Protein AF-A0A382HSU7-F1 (afdb_monomer_lite)

Sequence (117 aa):
MNKRNPFLDLLTFCLLFSLVPASSVAQDNPFLPPGAKAARPAPTVVKPATPAPPPKPVNPNLELRGIFRYRDVWHFSVHDKVKNKGYWVTEGDALSEAGIEVESFDDENEVLQLKGG

pLDDT: mean 76.21, std 10.66, range [49.38, 92.31]

Organism: NCBI:txid408172

Foldseek 3Di:
DDDDDVVVVVVVVVVVVVPDPPDDPPDDDPPDDPCNPPDPPDDDPDDPDDPDPDPDDDPPQKDFDDWDADPNWIWTWIAGNVVRDIDIDTQQDQPPVQQKHFPDADPVVRDTDIDGD

Structure (mmCIF, N/CA/C/O backbone):
data_AF-A0A382HSU7-F1
#
_entry.id   AF-A0A382HSU7-F1
#
loop_
_atom_site.group_PDB
_atom_site.id
_atom_site.type_symbol
_atom_site.label_atom_id
_atom_site.label_alt_id
_atom_site.label_comp_id
_atom_site.label_asym_id
_atom_site.label_entity_id
_atom_site.label_seq_id
_atom_site.pdbx_PDB_ins_code
_atom_site.Cartn_x
_atom_site.Cartn_y
_atom_site.Cartn_z
_atom_site.occupancy
_atom_site.B_iso_or_equiv
_atom_site.auth_seq_id
_atom_site.auth_comp_id
_atom_site.auth_asym_id
_atom_site.auth_atom_id
_atom_site.pdbx_PDB_model_num
ATOM 1 N N . MET A 1 1 ? 72.187 3.105 -79.687 1.00 49.38 1 MET A N 1
ATOM 2 C CA . MET A 1 1 ? 71.910 2.332 -78.453 1.00 49.38 1 MET A CA 1
ATOM 3 C C . MET A 1 1 ? 71.452 3.313 -77.380 1.00 49.38 1 MET A C 1
ATOM 5 O O . MET A 1 1 ? 72.280 4.061 -76.878 1.00 49.38 1 MET A O 1
ATOM 9 N N . ASN A 1 2 ? 70.148 3.385 -77.093 1.00 52.78 2 ASN A N 1
ATOM 10 C CA . ASN A 1 2 ? 69.609 4.311 -76.089 1.00 52.78 2 ASN A CA 1
ATOM 11 C C . ASN A 1 2 ? 69.779 3.721 -74.684 1.00 52.78 2 ASN A C 1
ATOM 13 O O . ASN A 1 2 ? 69.289 2.627 -74.410 1.00 52.78 2 ASN A O 1
ATOM 17 N N . LYS A 1 3 ? 70.484 4.440 -73.803 1.00 66.44 3 LYS A N 1
ATOM 18 C CA . LYS A 1 3 ? 70.643 4.074 -72.390 1.00 66.44 3 LYS A CA 1
ATOM 19 C C . LYS A 1 3 ? 69.349 4.436 -71.653 1.00 66.44 3 LYS A C 1
ATOM 21 O O . LYS A 1 3 ? 69.004 5.611 -71.577 1.00 66.44 3 LYS A O 1
ATOM 26 N N . ARG A 1 4 ? 68.608 3.435 -71.165 1.00 71.06 4 ARG A N 1
ATOM 27 C CA . ARG A 1 4 ? 67.435 3.649 -70.298 1.00 71.06 4 ARG A CA 1
ATOM 28 C C . ARG A 1 4 ? 67.898 4.197 -68.949 1.00 71.06 4 ARG A C 1
ATOM 30 O O . ARG A 1 4 ? 68.837 3.662 -68.364 1.00 71.06 4 ARG A O 1
ATOM 37 N N . ASN A 1 5 ? 67.234 5.250 -68.477 1.00 76.25 5 ASN A N 1
ATOM 38 C CA . ASN A 1 5 ? 67.531 5.898 -67.204 1.00 76.25 5 ASN A CA 1
ATOM 39 C C . ASN A 1 5 ? 66.693 5.244 -66.096 1.00 76.25 5 ASN A C 1
ATOM 41 O O . ASN A 1 5 ? 65.490 5.501 -66.024 1.00 76.25 5 ASN A O 1
ATOM 45 N N . PRO A 1 6 ? 67.299 4.440 -65.206 1.00 72.06 6 PRO A N 1
ATOM 46 C CA . PRO A 1 6 ? 66.557 3.652 -64.219 1.00 72.06 6 PRO A CA 1
ATOM 47 C C . PRO A 1 6 ? 65.820 4.530 -63.197 1.00 72.06 6 PRO A C 1
ATOM 49 O O . PRO A 1 6 ? 64.817 4.115 -62.627 1.00 72.06 6 PRO A O 1
ATOM 52 N N . PHE A 1 7 ? 66.283 5.768 -63.001 1.00 74.31 7 PHE A N 1
ATOM 53 C CA . PHE A 1 7 ? 65.645 6.740 -62.117 1.00 74.31 7 PHE A CA 1
ATOM 54 C C . PHE A 1 7 ? 64.296 7.232 -62.658 1.00 74.31 7 PHE A C 1
ATOM 56 O O . PHE A 1 7 ? 63.354 7.415 -61.893 1.00 74.31 7 PHE A O 1
ATOM 63 N N . LEU A 1 8 ? 64.185 7.403 -63.980 1.00 75.50 8 LEU A N 1
ATOM 64 C CA . LEU A 1 8 ? 62.933 7.806 -64.617 1.00 75.50 8 LEU A CA 1
ATOM 65 C C . LEU A 1 8 ? 61.928 6.645 -64.595 1.00 75.50 8 LEU A C 1
ATOM 67 O O . LEU A 1 8 ? 60.757 6.857 -64.293 1.00 75.50 8 LEU A O 1
ATOM 71 N N . ASP A 1 9 ? 62.402 5.414 -64.812 1.00 73.44 9 ASP A N 1
ATOM 72 C CA . ASP A 1 9 ? 61.580 4.200 -64.713 1.00 73.44 9 ASP A CA 1
ATOM 73 C C . ASP A 1 9 ? 61.031 4.009 -63.279 1.00 73.44 9 ASP A C 1
ATOM 75 O O . ASP A 1 9 ? 59.846 3.723 -63.106 1.00 73.44 9 ASP A O 1
ATOM 79 N N . LEU A 1 10 ? 61.846 4.261 -62.244 1.00 73.81 10 LEU A N 1
ATOM 80 C CA . LEU A 1 10 ? 61.420 4.195 -60.840 1.00 73.81 10 LEU A CA 1
ATOM 81 C C . LEU A 1 10 ? 60.402 5.290 -60.478 1.00 73.81 10 LEU A C 1
ATOM 83 O O . LEU A 1 10 ? 59.403 5.013 -59.816 1.00 73.81 10 LEU A O 1
ATOM 87 N N . LEU A 1 11 ? 60.625 6.525 -60.939 1.00 75.12 11 LEU A N 1
ATOM 88 C CA . LEU A 1 11 ? 59.708 7.641 -60.695 1.00 75.12 11 LEU A CA 1
ATOM 89 C C . LEU A 1 11 ? 58.327 7.372 -61.314 1.00 75.12 11 LEU A C 1
ATOM 91 O O . LEU A 1 11 ? 57.302 7.625 -60.685 1.00 75.12 11 LEU A O 1
ATOM 95 N N . THR A 1 12 ? 58.309 6.811 -62.525 1.00 71.44 12 THR A N 1
ATOM 96 C CA . THR A 1 12 ? 57.073 6.474 -63.247 1.00 71.44 12 THR A CA 1
ATOM 97 C C . THR A 1 12 ? 56.312 5.343 -62.549 1.00 71.44 12 THR A C 1
ATOM 99 O O . THR A 1 12 ? 55.089 5.397 -62.444 1.00 71.44 12 THR A O 1
ATOM 102 N N . PHE A 1 13 ? 57.025 4.354 -61.999 1.00 67.25 13 PHE A N 1
ATOM 103 C CA . PHE A 1 13 ? 56.422 3.276 -61.21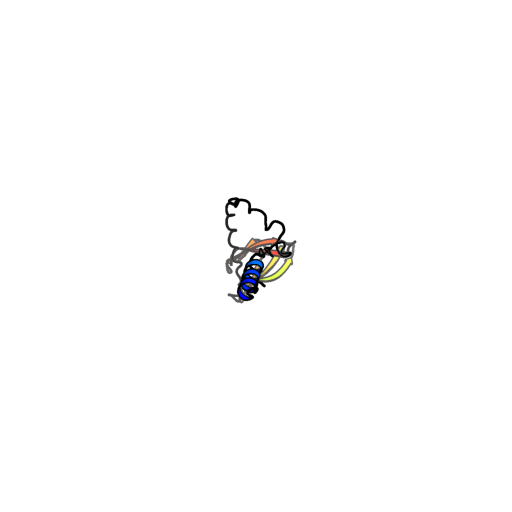3 1.00 67.25 13 PHE A CA 1
ATOM 104 C C . PHE A 1 13 ? 55.754 3.793 -59.927 1.00 67.25 13 PHE A C 1
ATOM 106 O O . PHE A 1 13 ? 54.622 3.417 -59.625 1.00 67.25 13 PHE A O 1
ATOM 113 N N . CYS A 1 14 ? 56.400 4.717 -59.208 1.00 68.38 14 CYS A N 1
ATOM 114 C CA . CYS A 1 14 ? 55.826 5.337 -58.010 1.00 68.38 14 CYS A CA 1
ATOM 115 C C . CYS A 1 14 ? 54.574 6.178 -58.314 1.00 68.38 14 CYS A C 1
ATOM 117 O O . CYS A 1 14 ? 53.624 6.170 -57.534 1.00 68.38 14 CYS A O 1
ATOM 119 N N . LEU A 1 15 ? 54.557 6.882 -59.450 1.00 66.62 15 LEU A N 1
ATOM 120 C CA . LEU A 1 15 ? 53.435 7.732 -59.862 1.00 66.62 15 L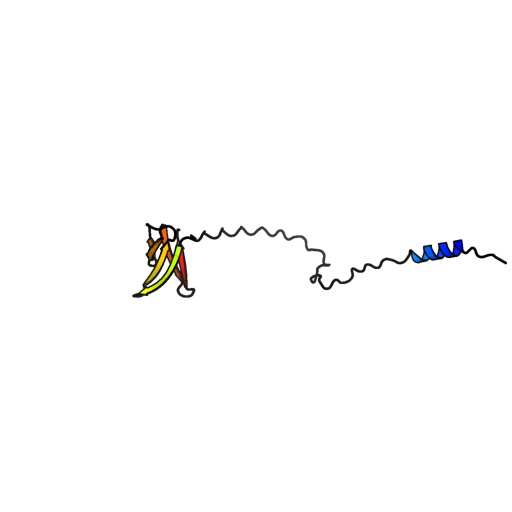EU A CA 1
ATOM 121 C C . LEU A 1 15 ? 52.207 6.924 -60.314 1.00 66.62 15 LEU A C 1
ATOM 123 O O . LEU A 1 15 ? 51.082 7.388 -60.170 1.00 66.62 15 LEU A O 1
ATOM 127 N N . LEU A 1 16 ? 52.408 5.706 -60.825 1.00 63.31 16 LEU A N 1
ATOM 128 C CA . LEU A 1 16 ? 51.317 4.798 -61.194 1.00 63.31 16 LEU A CA 1
ATOM 129 C C . LEU A 1 16 ? 50.704 4.086 -59.977 1.00 63.31 16 LEU A C 1
ATOM 131 O O . LEU A 1 16 ? 49.520 3.758 -59.997 1.00 63.31 16 LEU A O 1
ATOM 135 N N . PHE A 1 17 ? 51.475 3.869 -58.906 1.00 60.00 17 PHE A N 1
ATOM 136 C CA . PHE A 1 17 ? 50.998 3.161 -57.711 1.00 60.00 17 PHE A CA 1
ATOM 137 C C . PHE A 1 17 ? 50.191 4.048 -56.745 1.00 60.00 17 PHE A C 1
ATOM 139 O O . PHE A 1 17 ? 49.460 3.538 -55.899 1.00 60.00 17 PHE A O 1
ATOM 146 N N . SER A 1 18 ? 50.278 5.375 -56.873 1.00 61.03 18 SER A N 1
ATOM 147 C CA . SER A 1 18 ? 49.537 6.326 -56.030 1.00 61.03 18 SER A CA 1
ATOM 148 C C . SER A 1 18 ? 48.088 6.566 -56.475 1.00 61.03 18 SER A C 1
ATOM 150 O O . SER A 1 18 ? 47.344 7.247 -55.773 1.00 61.03 18 SER A O 1
ATOM 152 N N . LEU A 1 19 ? 47.665 5.990 -57.607 1.00 58.19 19 LEU A N 1
ATOM 153 C CA . LEU A 1 19 ? 46.326 6.166 -58.179 1.00 58.19 19 LEU A CA 1
ATOM 154 C C . LEU A 1 19 ? 45.350 5.025 -57.847 1.00 58.19 19 LEU A C 1
ATOM 156 O O . LEU A 1 19 ? 44.393 4.793 -58.584 1.00 58.19 19 LEU A O 1
ATOM 160 N N . VAL A 1 20 ? 45.566 4.298 -56.749 1.00 64.62 20 VAL A N 1
ATOM 161 C CA . VAL A 1 20 ? 44.577 3.328 -56.266 1.00 64.62 20 VAL A CA 1
ATOM 162 C C . VAL A 1 20 ? 43.503 4.093 -55.484 1.00 64.62 20 VAL A C 1
ATOM 164 O O . VAL A 1 20 ? 43.814 4.647 -54.427 1.00 64.62 20 VAL A O 1
ATOM 167 N N . PRO A 1 21 ? 42.243 4.156 -55.955 1.00 63.53 21 PRO A N 1
ATOM 168 C CA . PRO A 1 21 ? 41.179 4.755 -55.167 1.00 63.53 21 PRO A CA 1
ATOM 169 C C . PRO A 1 21 ? 40.998 3.931 -53.890 1.00 63.53 21 PRO A C 1
ATOM 171 O O . PRO A 1 21 ? 40.745 2.724 -53.945 1.00 63.53 21 PRO A O 1
ATOM 174 N N . ALA A 1 22 ? 41.128 4.586 -52.734 1.00 63.34 22 ALA A N 1
ATOM 175 C CA . ALA A 1 22 ? 40.773 4.020 -51.441 1.00 63.34 22 ALA A CA 1
ATOM 176 C C . ALA A 1 22 ? 39.266 3.731 -51.447 1.00 63.34 22 ALA A C 1
ATOM 178 O O . ALA A 1 22 ? 38.442 4.591 -51.140 1.00 63.34 22 ALA A O 1
ATOM 179 N N . SER A 1 23 ? 38.901 2.528 -51.882 1.00 61.94 23 SER A N 1
ATOM 180 C CA . SER A 1 23 ? 37.517 2.076 -51.880 1.00 61.94 23 SER A CA 1
ATOM 181 C C . SER A 1 23 ? 37.065 2.013 -50.426 1.00 61.94 23 SER A C 1
ATOM 183 O O . SER A 1 23 ? 37.658 1.314 -49.605 1.00 61.94 23 SER A O 1
ATOM 185 N N . SER A 1 24 ? 36.058 2.813 -50.090 1.00 62.88 24 SER A N 1
ATOM 186 C CA . SER A 1 24 ? 35.527 2.961 -48.741 1.00 62.88 24 SER A CA 1
ATOM 187 C C . SER A 1 24 ? 35.038 1.617 -48.198 1.00 62.88 24 SER A C 1
ATOM 189 O O . SER A 1 24 ? 33.967 1.139 -48.578 1.00 6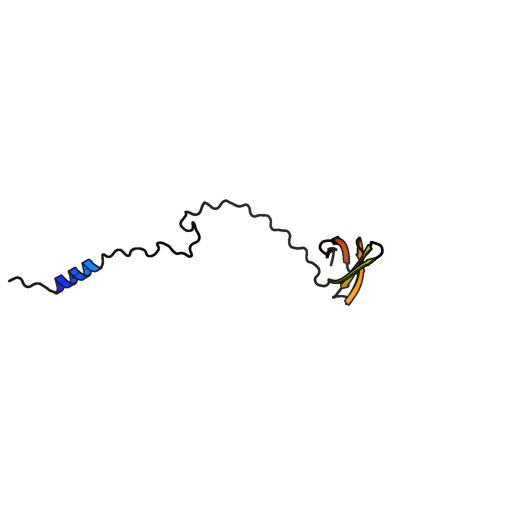2.88 24 SER A O 1
ATOM 191 N N . VAL A 1 25 ? 35.788 1.032 -47.261 1.00 60.03 25 VAL A N 1
ATOM 192 C CA . VAL A 1 25 ? 35.352 -0.097 -46.422 1.00 60.03 25 VAL A CA 1
ATOM 193 C C . VAL A 1 25 ? 34.358 0.425 -45.382 1.00 60.03 25 VAL A C 1
ATOM 195 O O . VAL A 1 25 ? 34.628 0.504 -44.191 1.00 60.03 25 VAL A O 1
ATOM 198 N N . ALA A 1 26 ? 33.200 0.866 -45.851 1.00 59.25 26 ALA A N 1
ATOM 199 C CA . ALA A 1 26 ? 32.082 1.271 -45.009 1.00 59.25 26 ALA A CA 1
ATOM 200 C C . ALA A 1 26 ? 30.784 0.624 -45.496 1.00 59.25 26 ALA A C 1
ATOM 202 O O . ALA A 1 26 ? 29.699 1.144 -45.233 1.00 59.25 26 ALA A O 1
ATOM 203 N N . GLN A 1 27 ? 30.884 -0.466 -46.272 1.00 62.41 27 GLN A N 1
ATOM 204 C CA . GLN A 1 27 ? 29.724 -0.903 -47.026 1.00 62.41 27 GLN A CA 1
ATOM 205 C C . GLN A 1 27 ? 28.653 -1.565 -46.181 1.00 62.41 27 GLN A C 1
ATOM 207 O O . GLN A 1 27 ? 27.548 -1.079 -46.320 1.00 62.41 27 GLN A O 1
ATOM 212 N N . ASP A 1 28 ? 28.886 -2.483 -45.241 1.00 65.81 28 ASP A N 1
ATOM 213 C CA . ASP A 1 28 ? 27.776 -3.009 -44.422 1.00 65.81 28 ASP A CA 1
ATOM 214 C C . ASP A 1 28 ? 28.247 -3.484 -43.044 1.00 65.81 28 ASP A C 1
ATOM 216 O O . ASP A 1 28 ? 28.781 -4.577 -42.883 1.00 65.81 28 ASP A O 1
ATOM 220 N N . ASN A 1 29 ? 28.064 -2.632 -42.031 1.00 72.44 29 ASN A N 1
ATOM 221 C CA . ASN A 1 29 ? 28.291 -3.001 -40.636 1.00 72.44 29 ASN A CA 1
ATOM 222 C C . ASN A 1 29 ? 27.071 -3.798 -40.120 1.00 72.44 29 ASN A C 1
ATOM 224 O O . ASN A 1 29 ? 25.986 -3.217 -40.035 1.00 72.44 29 ASN A O 1
ATOM 228 N N . PRO A 1 30 ? 27.229 -5.083 -39.741 1.00 77.38 30 PRO A N 1
ATOM 229 C CA . PRO A 1 30 ? 26.124 -5.949 -39.317 1.00 77.38 30 PRO A CA 1
ATOM 230 C C . PRO A 1 30 ? 25.536 -5.569 -37.950 1.00 77.38 30 PRO A C 1
ATOM 232 O O . PRO A 1 30 ? 24.487 -6.080 -37.572 1.00 77.38 30 PRO A O 1
ATOM 235 N N . PHE A 1 31 ? 26.193 -4.671 -37.210 1.00 78.88 31 PHE A N 1
ATOM 236 C CA . PHE A 1 31 ? 25.679 -4.104 -35.964 1.00 78.88 31 PHE A CA 1
ATOM 237 C C . PHE A 1 31 ? 24.851 -2.834 -36.182 1.00 78.88 31 PHE A C 1
ATOM 239 O O . PHE A 1 31 ? 24.300 -2.298 -35.220 1.00 78.88 31 PHE A O 1
ATOM 246 N N . LEU A 1 32 ? 24.768 -2.312 -37.413 1.00 72.25 32 LEU A N 1
ATOM 247 C CA . LEU A 1 32 ? 23.885 -1.184 -37.677 1.00 72.25 32 LEU A CA 1
ATOM 248 C C . LEU A 1 32 ? 22.430 -1.662 -37.640 1.00 72.25 32 LEU A C 1
ATOM 250 O O . LEU A 1 32 ? 22.083 -2.619 -38.335 1.00 72.25 32 LEU A O 1
ATOM 254 N N . PRO A 1 33 ? 21.559 -0.990 -36.871 1.00 75.56 33 PRO A N 1
ATOM 255 C CA . PRO A 1 33 ? 20.146 -1.313 -36.883 1.00 75.56 33 PRO A CA 1
ATOM 256 C C . PRO A 1 33 ? 19.559 -1.085 -38.289 1.00 75.56 33 PRO A C 1
ATOM 258 O O . PRO A 1 33 ? 20.018 -0.192 -39.019 1.00 75.56 33 PRO A O 1
ATOM 261 N N . PRO A 1 34 ? 18.528 -1.855 -38.682 1.00 76.12 34 PRO A N 1
ATOM 262 C CA . PRO A 1 34 ? 17.834 -1.655 -39.949 1.00 76.12 34 PRO A CA 1
ATOM 263 C C . PRO A 1 34 ? 17.403 -0.190 -40.107 1.00 76.12 34 PRO A C 1
ATOM 265 O O . PRO A 1 34 ? 16.809 0.391 -39.202 1.00 76.12 34 PRO A O 1
ATOM 268 N N . GLY A 1 35 ? 17.724 0.430 -41.245 1.00 71.25 35 GLY A N 1
ATOM 269 C CA . GLY A 1 35 ? 17.362 1.827 -41.519 1.00 71.25 35 GLY A CA 1
ATOM 270 C C . GLY A 1 35 ? 18.345 2.889 -41.009 1.00 71.25 35 GLY A C 1
ATOM 271 O O . GLY A 1 35 ? 18.094 4.069 -41.222 1.00 71.25 35 GLY A O 1
ATOM 272 N N . ALA A 1 36 ? 19.494 2.521 -40.426 1.00 70.81 36 ALA A N 1
ATOM 273 C CA . ALA A 1 36 ? 20.510 3.490 -39.982 1.00 70.81 36 ALA A CA 1
ATOM 274 C C . ALA A 1 36 ? 21.041 4.416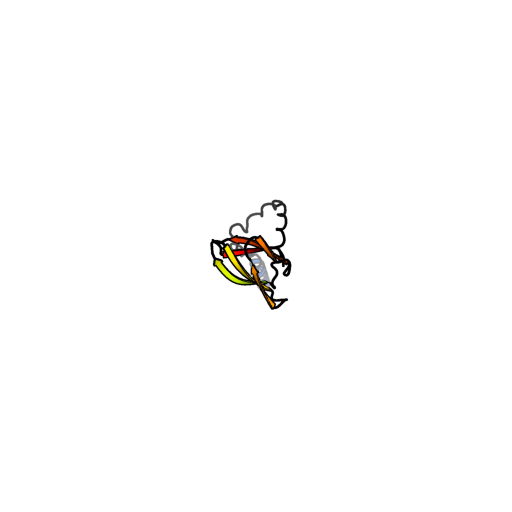 -41.100 1.00 70.81 36 ALA A C 1
ATOM 276 O O . ALA A 1 36 ? 21.480 5.529 -40.821 1.00 70.81 36 ALA A O 1
ATOM 277 N N . LYS A 1 37 ? 20.999 3.966 -42.363 1.00 69.56 37 LYS A N 1
ATOM 278 C CA . LYS A 1 37 ? 21.400 4.753 -43.544 1.00 69.56 37 LYS A CA 1
ATOM 279 C C . LYS A 1 37 ? 20.270 5.628 -44.111 1.00 69.56 37 LYS A C 1
ATOM 281 O O . LYS A 1 37 ? 20.512 6.392 -45.040 1.00 69.56 37 LYS A O 1
ATOM 286 N N . ALA A 1 38 ? 19.042 5.509 -43.603 1.00 73.88 38 ALA A N 1
ATOM 287 C CA . ALA A 1 38 ? 17.929 6.335 -44.054 1.00 73.88 38 ALA A CA 1
ATOM 288 C C . ALA A 1 38 ? 18.059 7.751 -43.478 1.00 73.88 38 ALA A C 1
ATOM 290 O O . ALA A 1 38 ? 18.427 7.931 -42.315 1.00 73.88 38 ALA A O 1
ATOM 291 N N . ALA A 1 39 ? 17.743 8.764 -44.290 1.00 67.25 39 ALA A N 1
ATOM 292 C CA . ALA A 1 39 ? 17.663 10.140 -43.820 1.00 67.25 39 ALA A CA 1
ATOM 293 C C . ALA A 1 39 ? 16.694 10.200 -42.633 1.00 67.25 39 ALA A C 1
ATOM 295 O O . ALA A 1 39 ? 15.536 9.789 -42.748 1.00 67.25 39 ALA A O 1
ATOM 296 N N . ARG A 1 40 ? 17.187 10.667 -41.480 1.00 68.19 40 ARG A N 1
ATOM 297 C CA . ARG A 1 40 ? 16.376 10.776 -40.267 1.00 68.19 40 ARG A CA 1
ATOM 298 C C . ARG A 1 40 ? 15.156 11.649 -40.596 1.00 68.19 40 ARG A C 1
ATOM 300 O O . ARG A 1 40 ? 15.360 12.786 -41.028 1.00 68.19 40 ARG A O 1
ATOM 307 N N . PRO A 1 41 ? 13.915 11.161 -40.413 1.00 69.00 41 PRO A N 1
ATOM 308 C CA . PRO A 1 41 ? 12.745 12.010 -40.574 1.00 69.00 41 PRO A CA 1
ATOM 309 C C . PRO A 1 41 ? 12.870 13.201 -39.622 1.00 69.00 41 PRO A C 1
ATOM 311 O O . PRO A 1 41 ? 13.389 13.059 -38.510 1.00 69.00 41 PRO A O 1
ATOM 314 N N . ALA A 1 42 ? 12.444 14.380 -40.082 1.00 70.25 42 ALA A N 1
ATOM 315 C CA . ALA A 1 42 ? 12.473 15.591 -39.271 1.00 70.25 42 ALA A CA 1
ATOM 316 C C . ALA A 1 42 ? 11.839 15.297 -37.899 1.00 70.25 42 ALA A C 1
ATOM 318 O O . ALA A 1 42 ? 10.812 14.610 -37.852 1.00 70.25 42 ALA A O 1
ATOM 319 N N . PRO A 1 43 ? 12.451 15.748 -36.787 1.00 68.94 43 PRO A N 1
ATOM 320 C CA . PRO A 1 43 ? 11.930 15.456 -35.465 1.00 68.94 43 PRO A CA 1
ATOM 321 C C . PRO A 1 43 ? 10.496 15.973 -35.398 1.00 68.94 43 PRO A C 1
ATOM 323 O O . PRO A 1 43 ? 10.245 17.175 -35.481 1.00 68.94 43 PRO A O 1
ATOM 326 N N . THR A 1 44 ? 9.548 15.045 -35.284 1.00 67.75 44 THR A N 1
ATOM 327 C CA . THR A 1 44 ? 8.182 15.401 -34.921 1.00 67.75 44 THR A CA 1
ATOM 328 C C . THR A 1 44 ? 8.288 16.054 -33.554 1.00 67.75 44 THR A C 1
ATOM 330 O O . THR A 1 44 ? 8.854 15.464 -32.634 1.00 67.75 44 THR A O 1
ATOM 333 N N . VAL A 1 45 ? 7.822 17.296 -33.440 1.00 67.31 45 VAL A N 1
ATOM 334 C CA . VAL A 1 45 ? 7.771 18.019 -32.170 1.00 67.31 45 VAL A CA 1
ATOM 335 C C . VAL A 1 45 ? 6.762 17.290 -31.288 1.00 67.31 45 VAL A C 1
ATOM 337 O O . VAL A 1 45 ? 5.566 17.569 -31.312 1.00 67.31 45 VAL A O 1
ATOM 340 N N . VAL A 1 46 ? 7.234 16.283 -30.556 1.00 68.25 46 VAL A N 1
ATOM 341 C CA . VAL A 1 46 ? 6.439 15.607 -29.538 1.00 68.25 46 VAL A CA 1
ATOM 342 C C . VAL A 1 46 ? 6.343 16.591 -28.384 1.00 68.25 46 VAL A C 1
ATOM 344 O O . VAL A 1 46 ? 7.347 16.910 -27.747 1.00 68.25 46 VAL A O 1
ATOM 347 N N . LYS A 1 47 ? 5.142 17.126 -28.148 1.00 73.50 47 LYS A N 1
ATOM 348 C CA . LYS A 1 47 ? 4.860 17.908 -26.944 1.00 73.50 47 LYS A CA 1
ATOM 349 C C . LYS A 1 47 ? 5.290 17.051 -25.744 1.00 73.50 47 LYS A C 1
ATOM 351 O O . LYS A 1 47 ? 4.802 15.923 -25.647 1.00 73.50 47 LYS A O 1
ATOM 356 N N . PRO A 1 48 ? 6.194 17.529 -24.869 1.00 71.12 48 PRO A N 1
ATOM 357 C CA . PRO A 1 48 ? 6.600 16.764 -23.701 1.00 71.12 48 PRO A CA 1
ATOM 358 C C . PRO A 1 48 ? 5.350 16.362 -22.924 1.00 71.12 48 PRO A C 1
ATOM 360 O O . PRO A 1 48 ? 4.519 17.219 -22.607 1.00 71.12 48 PRO A O 1
ATOM 363 N N . ALA A 1 49 ? 5.189 15.063 -22.674 1.00 71.31 49 ALA A N 1
ATOM 364 C CA . ALA A 1 49 ? 4.170 14.599 -21.751 1.00 71.31 49 ALA A CA 1
ATOM 365 C C . ALA A 1 49 ? 4.408 15.296 -20.409 1.00 71.31 49 ALA A C 1
ATOM 367 O O . ALA A 1 49 ? 5.553 15.446 -19.972 1.00 71.31 49 ALA A O 1
ATOM 368 N N . THR A 1 50 ? 3.333 15.773 -19.787 1.00 74.94 50 THR A N 1
ATOM 369 C CA . THR A 1 50 ? 3.391 16.369 -18.455 1.00 74.94 50 THR A CA 1
ATOM 370 C C . THR A 1 50 ? 4.097 15.378 -17.522 1.00 74.94 50 THR A C 1
ATOM 372 O O . THR A 1 50 ? 3.756 14.193 -17.569 1.00 74.94 50 THR A O 1
ATOM 375 N N . PRO A 1 51 ? 5.084 15.807 -16.712 1.00 78.88 51 PRO A N 1
ATOM 376 C CA . PRO A 1 51 ? 5.747 14.915 -15.769 1.00 78.88 51 PRO A CA 1
ATOM 377 C C . PRO A 1 51 ? 4.700 14.204 -14.911 1.00 78.88 51 PRO A C 1
ATOM 379 O O . PRO A 1 51 ? 3.784 14.855 -14.401 1.00 78.88 51 PRO A O 1
ATOM 382 N N . ALA A 1 52 ? 4.814 12.879 -14.783 1.00 77.31 52 ALA A N 1
ATOM 383 C CA . ALA A 1 52 ? 3.963 12.129 -13.870 1.00 77.31 52 ALA A CA 1
ATOM 384 C C . ALA A 1 52 ? 4.084 12.741 -12.460 1.00 77.31 52 ALA A C 1
ATOM 386 O O . ALA A 1 52 ? 5.187 13.155 -12.081 1.00 77.31 52 ALA A O 1
ATOM 387 N N . PRO A 1 53 ? 2.980 12.835 -11.695 1.00 77.38 53 PRO A N 1
ATOM 388 C CA . PRO A 1 53 ? 3.052 13.322 -10.329 1.00 77.38 53 PRO A CA 1
ATOM 389 C C . PRO A 1 53 ? 4.094 12.503 -9.556 1.00 77.38 53 PRO A C 1
ATOM 391 O O . PRO A 1 53 ? 4.169 11.285 -9.753 1.00 77.38 53 PRO A O 1
ATOM 394 N N . PRO A 1 54 ? 4.922 13.146 -8.713 1.00 71.31 54 PRO A N 1
ATOM 395 C CA . PRO A 1 54 ? 5.902 12.425 -7.918 1.00 71.31 54 PRO A CA 1
ATOM 396 C C . PRO A 1 54 ? 5.183 11.338 -7.104 1.00 71.31 54 PRO A C 1
ATOM 398 O O . PRO A 1 54 ? 4.100 11.611 -6.572 1.00 71.31 54 PRO A O 1
ATOM 401 N N . PRO A 1 55 ? 5.742 10.115 -7.017 1.00 68.56 55 PRO A N 1
ATOM 402 C CA . PRO A 1 55 ? 5.155 9.065 -6.200 1.00 68.56 55 PRO A CA 1
ATOM 403 C C . PRO A 1 55 ? 4.994 9.605 -4.782 1.00 68.56 55 PRO A C 1
ATOM 405 O O . PRO A 1 55 ? 5.931 10.175 -4.214 1.00 68.56 55 PRO A O 1
ATOM 408 N N . LYS A 1 56 ? 3.779 9.488 -4.242 1.00 60.69 56 LYS A N 1
ATOM 409 C CA . LYS A 1 56 ? 3.483 9.954 -2.890 1.00 60.69 56 LYS A CA 1
ATOM 410 C C . LYS A 1 56 ? 4.445 9.228 -1.944 1.00 60.69 56 LYS A C 1
ATOM 412 O O . LYS A 1 56 ? 4.525 8.002 -2.033 1.00 60.69 56 LYS A O 1
ATOM 417 N N . PRO A 1 57 ? 5.215 9.945 -1.108 1.00 57.16 57 PRO A N 1
ATOM 418 C CA . PRO A 1 57 ? 6.162 9.302 -0.215 1.00 57.16 57 PRO A CA 1
ATOM 419 C C . PRO A 1 57 ? 5.388 8.360 0.706 1.00 57.16 57 PRO A C 1
ATOM 421 O O . PRO A 1 57 ? 4.592 8.798 1.531 1.00 57.16 57 PRO A O 1
ATOM 424 N N . VAL A 1 58 ? 5.585 7.059 0.513 1.00 64.81 58 VAL A N 1
ATOM 425 C CA . VAL A 1 58 ? 5.152 6.034 1.461 1.00 64.81 58 VAL A CA 1
ATOM 426 C C . VAL A 1 58 ? 6.029 6.227 2.688 1.00 64.81 58 VAL A C 1
ATOM 428 O O . VAL A 1 58 ? 7.253 6.198 2.550 1.00 64.81 58 VAL A O 1
ATOM 431 N N . ASN A 1 59 ? 5.445 6.480 3.862 1.00 67.25 59 ASN A N 1
ATOM 432 C CA . ASN A 1 59 ? 6.236 6.659 5.075 1.00 67.25 59 ASN A CA 1
ATOM 433 C C . ASN A 1 59 ? 7.074 5.390 5.328 1.00 67.25 59 ASN A C 1
ATOM 435 O O . ASN A 1 59 ? 6.505 4.345 5.647 1.00 67.25 59 ASN A O 1
ATOM 439 N N . PRO A 1 60 ? 8.418 5.455 5.224 1.00 68.31 60 PRO A N 1
ATOM 440 C CA . PRO A 1 60 ? 9.276 4.276 5.351 1.00 68.31 60 PRO A CA 1
ATOM 441 C C . PRO A 1 60 ? 9.331 3.723 6.784 1.00 68.31 60 PRO A C 1
ATOM 443 O O . PRO A 1 60 ? 9.924 2.671 7.025 1.00 68.31 60 PRO A O 1
ATOM 446 N N . ASN A 1 61 ? 8.759 4.441 7.751 1.00 81.44 61 ASN A N 1
ATOM 447 C CA . ASN A 1 61 ? 8.781 4.074 9.160 1.00 81.44 61 ASN A CA 1
ATOM 448 C C . ASN A 1 61 ? 7.600 3.196 9.581 1.00 81.44 61 ASN A C 1
ATOM 450 O O . ASN A 1 61 ? 7.592 2.719 10.715 1.00 81.44 61 ASN A O 1
ATOM 454 N N . LEU A 1 62 ? 6.618 2.987 8.705 1.00 84.81 62 LEU A N 1
ATOM 455 C CA . LEU A 1 62 ? 5.469 2.136 8.982 1.00 84.81 62 LEU A CA 1
ATOM 456 C C . LEU A 1 62 ? 5.685 0.753 8.381 1.00 84.81 62 LEU A C 1
ATOM 458 O O . LEU A 1 62 ? 6.010 0.615 7.205 1.00 84.81 62 LEU A O 1
ATOM 462 N N . GLU A 1 63 ? 5.492 -0.278 9.197 1.00 88.06 63 GLU A N 1
ATOM 463 C CA . GLU A 1 63 ? 5.563 -1.671 8.766 1.00 88.06 63 GLU A CA 1
ATOM 464 C C . GLU A 1 63 ? 4.214 -2.346 8.948 1.00 88.06 63 GLU A C 1
ATOM 466 O O . GLU A 1 63 ? 3.667 -2.365 10.051 1.00 88.06 63 GLU A O 1
ATOM 471 N N . LEU A 1 64 ? 3.716 -2.977 7.889 1.00 88.44 64 LEU A N 1
ATOM 472 C CA . LEU A 1 64 ? 2.631 -3.938 8.010 1.00 88.44 64 LEU A CA 1
ATOM 473 C C . LEU A 1 64 ? 3.206 -5.258 8.537 1.00 88.44 64 LEU A C 1
ATOM 475 O O . LEU A 1 64 ? 4.072 -5.859 7.904 1.00 88.44 64 LEU A O 1
ATOM 479 N N . ARG A 1 65 ? 2.752 -5.697 9.714 1.00 91.50 65 ARG A N 1
ATOM 480 C CA . ARG A 1 65 ? 3.245 -6.913 10.389 1.00 91.50 65 ARG A CA 1
ATOM 481 C C . ARG A 1 65 ? 2.272 -8.077 10.368 1.00 91.50 65 ARG A C 1
ATOM 483 O O . ARG A 1 65 ? 2.663 -9.201 10.670 1.00 91.50 65 ARG A O 1
ATOM 490 N N . GLY A 1 66 ? 1.013 -7.822 10.047 1.00 91.19 66 GLY A N 1
ATOM 491 C CA . GLY A 1 66 ? 0.002 -8.862 10.020 1.00 91.19 66 GLY A CA 1
ATOM 492 C C . GLY A 1 66 ? -1.324 -8.350 9.500 1.00 91.19 66 GLY A C 1
ATOM 493 O O . GLY A 1 66 ? -1.631 -7.162 9.599 1.00 91.19 66 GLY A O 1
ATOM 494 N N . ILE A 1 67 ? -2.099 -9.283 8.967 1.00 92.31 67 ILE A N 1
ATOM 495 C CA . ILE A 1 67 ? -3.440 -9.068 8.444 1.00 92.31 67 ILE A CA 1
ATOM 496 C C . ILE A 1 67 ? -4.295 -10.201 9.000 1.00 92.31 67 ILE A C 1
ATOM 498 O O . ILE A 1 67 ? -3.869 -11.358 8.989 1.00 92.31 67 ILE A O 1
ATOM 502 N N . PHE A 1 68 ? -5.481 -9.891 9.513 1.00 90.94 68 PHE A N 1
ATOM 503 C CA . PHE A 1 68 ? -6.453 -10.916 9.871 1.00 90.94 68 PHE A CA 1
ATOM 504 C C . PHE A 1 68 ? -7.874 -10.461 9.557 1.00 90.94 68 PHE A C 1
ATOM 506 O O . PHE A 1 68 ? -8.206 -9.282 9.651 1.00 90.94 68 PHE A O 1
ATOM 513 N N . ARG A 1 69 ? -8.734 -11.421 9.219 1.00 91.56 69 ARG A N 1
ATOM 514 C CA . ARG A 1 69 ? -10.164 -11.196 9.009 1.00 91.56 69 ARG A CA 1
ATOM 515 C C . ARG A 1 69 ? -10.951 -11.811 10.154 1.00 91.56 69 ARG A C 1
ATOM 517 O O . ARG A 1 69 ? -10.771 -12.985 10.475 1.00 91.56 69 ARG A O 1
ATOM 524 N N . TYR A 1 70 ? -11.843 -11.036 10.759 1.00 90.38 70 TYR A N 1
ATOM 525 C CA . TYR A 1 70 ? -12.735 -11.513 11.812 1.00 90.38 70 TYR A CA 1
ATOM 526 C C . TYR A 1 70 ? -14.119 -10.900 11.648 1.00 90.38 70 TYR A C 1
ATOM 528 O O . TYR A 1 70 ? -14.244 -9.683 11.565 1.00 90.38 70 TYR A O 1
ATOM 536 N N . ARG A 1 71 ? -15.158 -11.749 11.614 1.00 92.25 71 ARG A N 1
ATOM 537 C CA . ARG A 1 71 ? -16.561 -11.334 11.407 1.00 92.25 71 ARG A CA 1
ATOM 538 C C . ARG A 1 71 ? -16.735 -10.400 10.201 1.00 92.25 71 ARG A C 1
ATOM 540 O O . ARG A 1 71 ? -17.382 -9.368 10.314 1.00 92.25 71 ARG A O 1
ATOM 547 N N . ASP A 1 72 ? -16.104 -10.756 9.084 1.00 89.50 72 ASP A N 1
ATOM 548 C CA . ASP A 1 72 ? -16.115 -9.972 7.839 1.00 89.50 72 ASP A CA 1
ATOM 549 C C . ASP A 1 72 ? -15.486 -8.576 7.918 1.00 89.50 72 ASP A C 1
ATOM 551 O O . ASP A 1 72 ? -15.661 -7.773 7.010 1.00 89.50 72 ASP A O 1
ATOM 555 N N . VAL A 1 73 ? -14.691 -8.309 8.956 1.00 90.25 73 VAL A N 1
ATOM 556 C CA . VAL A 1 73 ? -13.908 -7.078 9.083 1.00 90.25 73 VAL A CA 1
ATOM 557 C C . VAL A 1 73 ? -12.421 -7.402 8.990 1.00 90.25 73 VAL A C 1
ATOM 559 O O . VAL A 1 73 ? -11.912 -8.280 9.703 1.00 90.25 73 VAL A O 1
ATOM 562 N N . TRP A 1 74 ? -11.722 -6.683 8.116 1.00 91.06 74 TRP A N 1
ATOM 563 C CA . TRP A 1 74 ? -10.271 -6.728 8.014 1.00 91.06 74 TRP A CA 1
ATOM 564 C C . TRP A 1 74 ? -9.612 -5.910 9.115 1.00 91.06 74 TRP A C 1
ATOM 566 O O . TRP A 1 74 ? -10.024 -4.795 9.430 1.00 91.06 74 TRP A O 1
ATOM 576 N N . HIS A 1 75 ? -8.573 -6.493 9.694 1.00 91.25 75 HIS A N 1
ATOM 577 C CA . HIS A 1 75 ? -7.769 -5.894 10.739 1.00 91.25 75 HIS A CA 1
ATOM 578 C C . HIS A 1 75 ? -6.300 -5.982 10.340 1.00 91.25 75 HIS A C 1
ATOM 580 O O . HIS A 1 75 ? -5.804 -7.042 9.946 1.00 91.25 75 HIS A O 1
ATOM 586 N N . PHE A 1 76 ? -5.590 -4.876 10.503 1.00 91.31 76 PHE A N 1
ATOM 587 C CA . PHE A 1 76 ? -4.202 -4.734 10.094 1.00 91.31 76 PHE A CA 1
ATOM 588 C C . PHE A 1 76 ? -3.340 -4.391 11.303 1.00 91.31 76 PHE A C 1
ATOM 590 O O . PHE A 1 76 ? -3.677 -3.514 12.101 1.00 91.31 76 PHE A O 1
ATOM 597 N N . SER A 1 77 ? -2.217 -5.093 11.437 1.00 91.75 77 SER A N 1
ATOM 598 C CA . SER A 1 77 ? -1.192 -4.791 12.431 1.00 91.75 77 SER A CA 1
ATOM 599 C C . SER A 1 77 ? -0.169 -3.853 11.809 1.00 91.75 77 SER A C 1
ATOM 601 O O . SER A 1 77 ? 0.665 -4.284 11.011 1.00 91.75 77 SER A O 1
ATOM 603 N N . VAL A 1 78 ? -0.232 -2.575 12.168 1.00 90.00 78 VAL A N 1
ATOM 604 C CA . VAL A 1 78 ? 0.697 -1.550 11.684 1.00 90.00 78 VAL A CA 1
ATOM 605 C C . VAL A 1 78 ? 1.660 -1.187 12.805 1.00 90.00 78 VAL A C 1
ATOM 607 O O . VAL A 1 78 ? 1.243 -0.843 13.910 1.00 90.00 78 VAL A O 1
ATOM 610 N N . HIS A 1 79 ? 2.959 -1.268 12.536 1.00 90.00 79 HIS A N 1
ATOM 611 C CA . HIS A 1 79 ? 4.009 -0.932 13.492 1.00 90.00 79 HIS A CA 1
ATOM 612 C C . HIS A 1 79 ? 4.717 0.351 13.085 1.00 90.00 79 HIS A C 1
ATOM 614 O O . HIS A 1 79 ? 5.289 0.437 12.001 1.00 90.00 79 HIS A O 1
ATOM 620 N N . ASP A 1 80 ? 4.711 1.327 13.984 1.00 89.19 80 ASP A N 1
ATOM 621 C CA . ASP A 1 80 ? 5.492 2.550 13.856 1.00 89.19 80 ASP A CA 1
ATOM 622 C C . ASP A 1 80 ? 6.898 2.303 14.416 1.00 89.19 80 ASP A C 1
ATOM 624 O O . ASP A 1 80 ? 7.084 2.099 15.621 1.00 89.19 80 ASP A O 1
ATOM 628 N N . LYS A 1 81 ? 7.905 2.321 13.537 1.00 87.94 81 LYS A N 1
ATOM 629 C CA . LYS A 1 81 ? 9.319 2.144 13.894 1.00 87.94 81 LYS A CA 1
ATOM 630 C C . LYS A 1 81 ? 9.879 3.317 14.696 1.00 87.94 81 LYS A C 1
ATOM 632 O O . LYS A 1 81 ? 10.769 3.094 15.511 1.00 87.94 81 LYS A O 1
ATOM 637 N N . VAL A 1 82 ? 9.374 4.537 14.497 1.00 85.44 82 VAL A N 1
ATOM 638 C CA . VAL A 1 82 ? 9.850 5.739 15.206 1.00 85.44 82 VAL A CA 1
ATOM 639 C C . VAL A 1 82 ? 9.415 5.684 16.663 1.00 85.44 82 VAL A C 1
ATOM 641 O O . VAL A 1 82 ? 10.222 5.910 17.562 1.00 85.44 82 VAL A O 1
ATOM 644 N N . LYS A 1 83 ? 8.146 5.344 16.907 1.00 86.31 83 LYS A N 1
ATOM 645 C CA . LYS A 1 83 ? 7.589 5.231 18.266 1.00 86.31 83 LYS A CA 1
ATOM 646 C C . LYS A 1 83 ? 7.786 3.851 18.888 1.00 86.31 83 LYS A C 1
ATOM 648 O O . LYS A 1 83 ? 7.500 3.670 20.069 1.00 86.31 83 LYS A O 1
ATOM 653 N N . ASN A 1 84 ? 8.249 2.886 18.094 1.00 89.38 84 ASN A N 1
ATOM 654 C CA . ASN A 1 84 ? 8.341 1.473 18.441 1.00 89.38 84 ASN A CA 1
ATOM 655 C C . ASN A 1 84 ? 7.026 0.919 19.028 1.00 89.38 84 ASN A C 1
ATOM 657 O O . ASN A 1 84 ? 7.031 0.187 20.019 1.00 89.38 84 ASN A O 1
ATOM 661 N N . LYS A 1 85 ? 5.890 1.297 18.431 1.00 89.56 85 LYS A N 1
ATOM 662 C CA . LYS A 1 85 ? 4.542 0.950 18.905 1.00 89.56 85 LYS A CA 1
ATOM 663 C C . LYS A 1 85 ? 3.745 0.295 17.780 1.00 89.56 85 LYS A C 1
ATOM 665 O O . LYS A 1 85 ? 3.742 0.778 16.651 1.00 89.56 85 LYS A O 1
ATOM 670 N N . GLY A 1 86 ? 3.078 -0.807 18.116 1.00 90.25 86 GLY A N 1
ATOM 671 C CA . GLY A 1 86 ? 2.162 -1.514 17.227 1.00 90.25 86 GLY A CA 1
ATOM 672 C C . GLY A 1 86 ? 0.720 -1.080 17.460 1.00 90.25 86 GLY A C 1
ATOM 673 O O . GLY A 1 86 ? 0.316 -0.826 18.597 1.00 90.25 86 GLY A O 1
ATOM 674 N N . TYR A 1 87 ? -0.051 -1.032 16.383 1.00 88.81 87 TYR A N 1
ATOM 675 C CA . TYR A 1 87 ? -1.449 -0.639 16.376 1.00 88.81 87 TYR A CA 1
ATOM 676 C C . TYR A 1 87 ? -2.273 -1.650 15.588 1.00 88.81 87 TYR A C 1
ATOM 678 O O . TYR A 1 87 ? -1.821 -2.184 14.575 1.00 88.81 87 TYR A O 1
ATOM 686 N N . TRP A 1 88 ? -3.488 -1.896 16.067 1.00 90.06 88 TRP A N 1
ATOM 687 C CA . TRP A 1 88 ? -4.508 -2.625 15.330 1.00 90.06 88 TRP A CA 1
ATOM 688 C C . TRP A 1 88 ? -5.469 -1.611 14.732 1.00 90.06 88 TRP A C 1
ATOM 690 O O . TRP A 1 88 ? -6.042 -0.818 15.475 1.00 90.06 88 TRP A O 1
ATOM 700 N N . VAL A 1 89 ? -5.598 -1.622 13.409 1.00 89.06 89 VAL A N 1
ATOM 701 C CA . VAL A 1 89 ? -6.467 -0.708 12.659 1.00 89.06 89 VAL A CA 1
ATOM 702 C C . VAL A 1 89 ? -7.393 -1.497 11.748 1.00 89.06 89 VAL A C 1
ATOM 704 O O . VAL A 1 89 ? -7.010 -2.544 11.225 1.00 89.06 89 VAL A O 1
ATOM 707 N N . THR A 1 90 ? -8.609 -0.998 11.565 1.00 90.00 90 THR A N 1
ATOM 708 C CA . THR A 1 90 ? -9.575 -1.514 10.588 1.00 90.00 90 THR A CA 1
ATOM 709 C C . THR A 1 90 ? -9.698 -0.557 9.405 1.00 90.00 90 THR A C 1
ATOM 711 O O . THR A 1 90 ? -9.209 0.571 9.451 1.00 90.00 90 THR A O 1
ATOM 714 N N . GLU A 1 91 ? -10.347 -0.987 8.325 1.00 84.94 91 GLU A N 1
ATOM 715 C CA . GLU A 1 91 ? -10.680 -0.078 7.221 1.00 84.94 91 GLU A CA 1
ATOM 716 C C . GLU A 1 91 ? -11.514 1.113 7.715 1.00 84.94 91 GLU A C 1
ATOM 718 O O . GLU A 1 91 ? -12.455 0.939 8.491 1.00 84.94 91 GLU A O 1
ATOM 723 N N . GLY A 1 92 ? -11.155 2.327 7.285 1.00 79.75 92 GLY A N 1
ATOM 724 C CA . GLY A 1 92 ? -11.831 3.562 7.691 1.00 79.75 92 GLY A CA 1
ATOM 725 C C . GLY A 1 92 ? -11.452 4.092 9.078 1.00 79.75 92 GLY A C 1
ATOM 726 O O . GLY A 1 92 ? -11.903 5.178 9.443 1.00 79.75 92 GLY A O 1
ATOM 727 N N . ASP A 1 93 ? -10.613 3.383 9.841 1.00 78.25 93 ASP A N 1
ATOM 728 C CA . ASP A 1 93 ? -10.087 3.909 11.098 1.00 78.25 93 ASP A CA 1
ATOM 729 C C . ASP A 1 93 ? -8.957 4.912 10.826 1.00 78.25 93 ASP A C 1
ATOM 731 O O . ASP A 1 93 ? -7.950 4.619 10.169 1.00 78.25 93 ASP A O 1
ATOM 735 N N . ALA A 1 94 ? -9.122 6.114 11.378 1.00 74.88 94 ALA A N 1
ATOM 736 C CA . ALA A 1 94 ? -8.103 7.150 11.400 1.00 74.88 94 ALA A CA 1
ATOM 737 C C . ALA A 1 94 ? -7.379 7.114 12.748 1.00 74.88 94 ALA A C 1
ATOM 739 O O . ALA A 1 94 ? -7.876 7.582 13.778 1.00 74.88 94 ALA A O 1
ATOM 740 N N . LEU A 1 95 ? -6.161 6.586 12.743 1.00 72.69 95 LEU A N 1
ATOM 741 C CA . LEU A 1 95 ? -5.301 6.559 13.907 1.00 72.69 95 LEU A CA 1
ATOM 742 C C . LEU A 1 95 ? -4.608 7.917 14.082 1.00 72.69 95 LEU A C 1
ATOM 744 O O . LEU A 1 95 ? -3.455 8.130 13.700 1.00 72.69 95 LEU A O 1
ATOM 748 N N . SER A 1 96 ? -5.332 8.849 14.697 1.00 68.00 96 SER A N 1
ATOM 749 C CA . SER A 1 96 ? -4.883 10.223 14.957 1.00 68.00 96 SER A CA 1
ATOM 750 C C . SER A 1 96 ? -3.581 10.307 15.771 1.00 68.00 96 SER A C 1
ATOM 752 O O . SER A 1 96 ? -2.800 11.232 15.565 1.00 68.00 96 SER A O 1
ATOM 754 N N . GLU A 1 97 ? -3.279 9.317 16.622 1.00 66.88 97 GLU A N 1
ATOM 755 C CA . GLU A 1 97 ? -1.996 9.233 17.343 1.00 66.88 97 GLU A CA 1
ATOM 756 C C . GLU A 1 97 ? -0.788 9.002 16.428 1.00 66.88 97 GLU A C 1
ATOM 758 O O . GLU A 1 97 ? 0.304 9.486 16.731 1.00 66.88 97 GLU A O 1
ATOM 763 N N . ALA A 1 98 ? -0.944 8.233 15.350 1.00 65.75 98 ALA A N 1
ATOM 764 C CA . ALA A 1 98 ? 0.141 7.934 14.416 1.00 65.75 98 ALA A CA 1
ATOM 765 C C . ALA A 1 98 ? 0.054 8.758 13.123 1.00 65.75 98 ALA A C 1
ATOM 767 O O . ALA A 1 98 ? 0.997 8.749 12.341 1.00 65.75 98 ALA A O 1
ATOM 768 N N . GLY A 1 99 ? -1.044 9.494 12.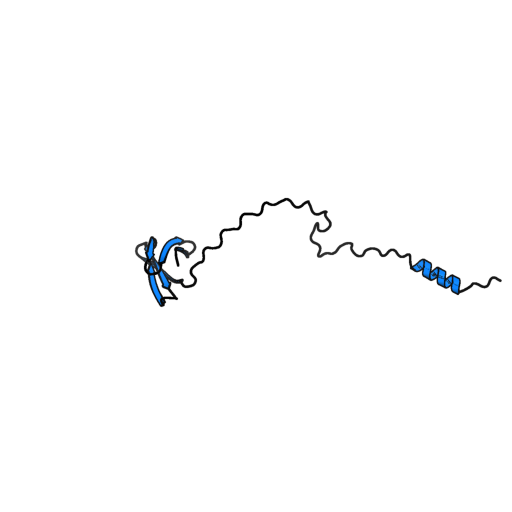917 1.00 73.00 99 GLY A N 1
ATOM 769 C CA . GLY A 1 99 ? -1.299 10.229 11.679 1.00 73.00 99 GLY A CA 1
ATOM 770 C C . GLY A 1 99 ? -1.545 9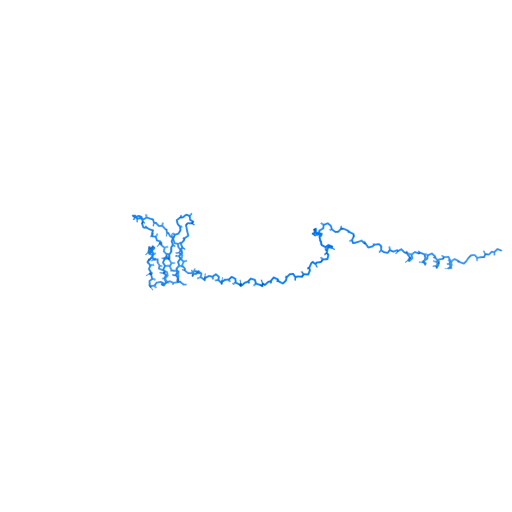.305 10.485 1.00 73.00 99 GLY A C 1
ATOM 771 O O . GLY A 1 99 ? -1.229 9.687 9.363 1.00 73.00 99 GLY A O 1
ATOM 772 N N . ILE A 1 100 ? -2.065 8.099 10.737 1.00 76.62 100 ILE A N 1
ATOM 773 C CA . ILE A 1 100 ? -2.278 7.048 9.735 1.00 76.62 100 ILE A CA 1
ATOM 774 C C . ILE A 1 100 ? -3.775 6.799 9.616 1.00 76.62 100 ILE A C 1
ATOM 776 O O . ILE A 1 100 ? -4.445 6.595 10.622 1.00 76.62 100 ILE A O 1
ATOM 780 N N . GLU A 1 101 ? -4.288 6.772 8.399 1.00 83.25 101 GLU A N 1
ATOM 781 C CA . GLU A 1 101 ? -5.666 6.419 8.075 1.00 83.25 101 GLU A CA 1
ATOM 782 C C . GLU A 1 101 ? -5.651 5.258 7.077 1.00 83.25 101 GLU A C 1
ATOM 784 O O . GLU A 1 101 ? -4.905 5.291 6.095 1.00 83.25 101 GLU A O 1
ATOM 789 N N . VAL A 1 102 ? -6.442 4.215 7.334 1.00 84.69 102 VAL A N 1
ATOM 790 C CA . VAL A 1 102 ? -6.603 3.107 6.383 1.00 84.69 102 VAL A CA 1
ATOM 791 C C . VAL A 1 102 ? -7.622 3.525 5.328 1.00 84.69 102 VAL A C 1
ATOM 793 O O . VAL A 1 102 ? -8.811 3.623 5.624 1.00 84.69 102 VAL A O 1
ATOM 796 N N . GLU A 1 103 ? -7.154 3.785 4.107 1.00 83.50 103 GLU A N 1
ATOM 797 C CA . GLU A 1 103 ? -8.000 4.266 3.010 1.00 83.50 103 GLU A CA 1
ATOM 798 C C . GLU A 1 103 ? -8.786 3.120 2.372 1.00 83.50 103 GLU A C 1
ATOM 800 O O . GLU A 1 103 ? -9.998 3.212 2.206 1.00 83.50 103 GLU A O 1
ATOM 805 N N . SER A 1 104 ? -8.100 2.037 2.010 1.00 84.00 104 SER A N 1
ATOM 806 C CA . SER A 1 104 ? -8.728 0.843 1.440 1.00 84.00 104 SER A CA 1
ATOM 807 C C . SER A 1 104 ? -7.788 -0.355 1.503 1.00 84.00 104 SER A C 1
ATOM 809 O O . SER A 1 104 ? -6.567 -0.196 1.581 1.00 84.00 104 SER A O 1
ATOM 811 N N . PHE A 1 105 ? -8.356 -1.554 1.447 1.00 85.31 105 PHE A N 1
ATOM 812 C CA . PHE A 1 105 ? -7.612 -2.794 1.283 1.00 85.31 105 PHE A CA 1
ATOM 813 C C . PHE A 1 105 ? -8.168 -3.565 0.088 1.00 85.31 105 PHE A C 1
ATOM 815 O O . PHE A 1 105 ? -9.377 -3.752 -0.043 1.00 85.31 105 PHE A O 1
ATOM 822 N N . ASP A 1 106 ? -7.271 -3.968 -0.803 1.00 86.06 106 ASP A N 1
ATOM 823 C CA . ASP A 1 106 ? -7.574 -4.826 -1.940 1.00 86.06 106 ASP A CA 1
ATOM 824 C C . ASP A 1 106 ? -7.235 -6.275 -1.568 1.00 86.06 106 ASP A C 1
ATOM 826 O O . ASP A 1 106 ? -6.061 -6.629 -1.458 1.00 86.06 106 ASP A O 1
ATOM 830 N N . ASP A 1 107 ? -8.271 -7.090 -1.356 1.00 84.50 107 ASP A N 1
ATOM 831 C CA . ASP A 1 107 ? -8.170 -8.514 -0.996 1.00 84.50 107 ASP A CA 1
ATOM 832 C C . ASP A 1 107 ? -7.589 -9.361 -2.145 1.00 84.50 107 ASP A C 1
ATOM 834 O O . ASP A 1 107 ? -6.898 -10.344 -1.904 1.00 84.50 107 ASP A O 1
ATOM 838 N N . GLU A 1 108 ? -7.799 -8.973 -3.410 1.00 86.06 108 GLU A N 1
ATOM 839 C CA . GLU A 1 108 ? -7.320 -9.759 -4.558 1.00 86.06 108 GLU A CA 1
ATOM 840 C C . GLU A 1 108 ? -5.808 -9.627 -4.756 1.00 86.06 108 GLU A C 1
ATOM 842 O O . GLU A 1 108 ? -5.137 -10.586 -5.144 1.00 86.06 108 GLU A O 1
ATOM 847 N N . ASN A 1 109 ? -5.273 -8.433 -4.495 1.00 83.75 109 ASN A N 1
ATOM 848 C CA . ASN A 1 109 ? -3.854 -8.123 -4.667 1.00 83.75 109 ASN A CA 1
ATOM 849 C C . ASN A 1 109 ? -3.085 -8.061 -3.334 1.00 83.75 109 ASN A C 1
ATOM 851 O O . ASN A 1 109 ? -1.878 -7.813 -3.344 1.00 83.75 109 ASN A O 1
ATOM 855 N N . GLU A 1 110 ? -3.772 -8.258 -2.204 1.00 82.38 110 GLU A N 1
ATOM 856 C CA . GLU A 1 110 ? -3.257 -8.091 -0.837 1.00 82.38 110 GLU A CA 1
ATOM 857 C C . GLU A 1 110 ? -2.598 -6.713 -0.608 1.00 82.38 110 GLU A C 1
ATOM 859 O O . GLU A 1 110 ? -1.597 -6.573 0.101 1.00 82.38 110 GLU A O 1
ATOM 864 N N . VAL A 1 111 ? -3.160 -5.661 -1.219 1.00 84.00 111 VAL A N 1
ATOM 865 C CA . VAL A 1 111 ? -2.609 -4.298 -1.167 1.00 84.00 111 VAL A CA 1
ATOM 866 C C . VAL A 1 111 ? -3.379 -3.446 -0.167 1.00 84.00 111 VAL A C 1
ATOM 868 O O . VAL A 1 111 ? -4.546 -3.119 -0.367 1.00 84.00 111 VAL A O 1
ATOM 871 N N . LEU A 1 112 ? -2.689 -3.010 0.889 1.00 84.50 112 LEU A N 1
ATOM 872 C CA . LEU A 1 112 ? -3.204 -2.047 1.862 1.00 84.50 112 LEU A CA 1
ATOM 873 C C . LEU A 1 112 ? -2.812 -0.617 1.473 1.00 84.50 112 LEU A C 1
ATOM 875 O O . LEU A 1 112 ? -1.626 -0.283 1.421 1.00 84.50 112 LEU A O 1
ATOM 879 N N . GLN A 1 113 ? -3.804 0.242 1.248 1.00 85.81 113 GLN A N 1
ATOM 880 C CA . GLN A 1 113 ? -3.603 1.668 1.011 1.00 85.81 113 GLN A CA 1
ATOM 881 C C . GLN A 1 113 ? -3.753 2.441 2.318 1.00 85.81 113 GLN A C 1
ATOM 883 O O . GLN A 1 113 ? -4.819 2.483 2.934 1.00 85.81 113 GLN A O 1
ATOM 888 N N . LEU A 1 114 ? -2.654 3.068 2.731 1.00 83.38 114 LEU A N 1
ATOM 889 C CA . LEU A 1 114 ? -2.596 3.932 3.902 1.00 83.38 114 LEU A CA 1
ATOM 890 C C . LEU A 1 114 ? -2.445 5.386 3.465 1.00 83.38 114 LEU A C 1
ATOM 892 O O . LEU A 1 114 ? -1.691 5.712 2.542 1.00 83.38 114 LEU A O 1
ATOM 896 N N . LYS A 1 115 ? -3.132 6.272 4.174 1.00 79.56 115 LYS A N 1
ATOM 897 C CA . LYS A 1 115 ? -3.067 7.711 3.987 1.00 79.56 115 LYS A CA 1
ATOM 898 C C . LYS A 1 115 ? -2.469 8.358 5.227 1.00 79.56 115 LYS A C 1
ATOM 900 O O . LYS A 1 115 ? -2.921 8.136 6.344 1.00 79.56 115 LYS A O 1
ATOM 905 N N . GLY A 1 116 ? -1.472 9.206 5.003 1.00 66.50 116 GLY A N 1
ATOM 906 C CA . GLY A 1 116 ? -0.715 9.804 6.097 1.00 66.50 116 GLY A CA 1
ATOM 907 C C . GLY A 1 116 ? 0.386 8.878 6.609 1.00 66.50 116 GLY A C 1
ATOM 908 O O . GLY A 1 116 ? 0.467 7.705 6.238 1.00 66.50 116 GLY A O 1
ATOM 909 N N . GLY A 1 117 ? 1.283 9.469 7.392 1.00 56.22 117 GLY A N 1
ATOM 910 C CA . GLY A 1 117 ? 2.621 8.954 7.647 1.00 56.22 117 GLY A CA 1
ATOM 911 C C . GLY A 1 117 ? 3.677 9.898 7.102 1.00 56.22 117 GLY A C 1
ATOM 912 O O . GLY A 1 117 ? 3.690 10.147 5.880 1.00 56.22 117 GLY A O 1
#

Radius of gyration: 38.92 Å; chains: 1; bounding box: 88×30×97 Å

Secondary structure (DSSP, 8-state):
-----HHHHHHHHHHHHTT-----S-S--TTSPTTTTSPPPP----PPPPPPPPPP---TTEEEEEEEEETTEEEEEEEETTTTEEEEEETT-EETTTTEEEEEEETTTTEEEEE--